Protein AF-A0A529ZE33-F1 (afdb_monomer_lite)

Sequence (119 aa):
KYARAYESAREIADQVIYVGEHAHRSKASQADRDSGRFIELRTPKEVSDHLRRTAAPGELILLKSSSSLHLERLALAWIRDVKCWIPACGKKEGCQTCGLFEVPFEEHREFVKK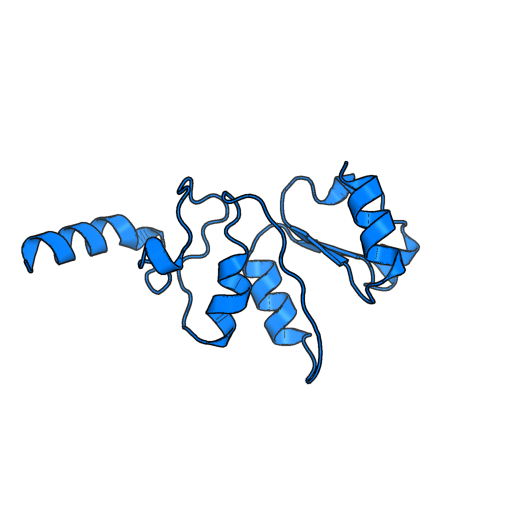RRNDR

Structure (mmCIF, N/CA/C/O backbone):
data_AF-A0A529ZE33-F1
#
_entry.id   AF-A0A529ZE33-F1
#
loop_
_atom_site.group_PDB
_atom_site.id
_atom_site.type_symbol
_atom_site.label_atom_id
_atom_site.label_alt_id
_atom_site.label_comp_id
_atom_site.label_asym_id
_atom_site.label_entity_id
_atom_site.label_seq_id
_atom_site.pdbx_PDB_ins_code
_atom_site.Cartn_x
_atom_site.Cartn_y
_atom_site.Cartn_z
_atom_site.occupancy
_atom_site.B_iso_or_equiv
_atom_site.auth_seq_id
_atom_site.auth_comp_id
_atom_site.auth_asym_id
_atom_site.auth_atom_id
_atom_site.pdbx_PDB_model_num
ATOM 1 N N . LYS A 1 1 ? -9.758 17.086 2.811 1.00 82.75 1 LYS A N 1
ATOM 2 C CA . LYS A 1 1 ? -9.746 15.888 1.932 1.00 82.75 1 LYS A CA 1
ATOM 3 C C . LYS A 1 1 ? -9.258 14.644 2.677 1.00 82.75 1 LYS A C 1
ATOM 5 O O . LYS A 1 1 ? -10.066 13.753 2.854 1.00 82.75 1 LYS A O 1
ATOM 10 N N . TYR A 1 2 ? -8.010 14.602 3.164 1.00 89.25 2 TYR A N 1
ATOM 11 C CA . TYR A 1 2 ? -7.449 13.417 3.844 1.00 89.25 2 TYR A CA 1
ATOM 12 C C . TYR A 1 2 ? -8.143 13.038 5.157 1.00 89.25 2 TYR A C 1
ATOM 14 O O . TYR A 1 2 ? -8.394 11.858 5.365 1.00 89.25 2 TYR A O 1
ATOM 22 N N . ALA A 1 3 ? -8.518 14.022 5.980 1.00 93.00 3 ALA A N 1
ATOM 23 C CA . ALA A 1 3 ? -9.282 13.763 7.202 1.00 93.00 3 ALA A CA 1
ATOM 24 C C . ALA A 1 3 ? -10.672 13.173 6.924 1.00 93.00 3 ALA A C 1
ATOM 26 O O . ALA A 1 3 ? -10.996 12.117 7.441 1.00 93.00 3 ALA A O 1
ATOM 27 N N . ARG A 1 4 ? -11.442 13.789 6.014 1.00 94.19 4 ARG A N 1
ATOM 28 C CA . ARG A 1 4 ? -12.750 13.255 5.589 1.00 94.19 4 ARG A CA 1
ATOM 29 C C . ARG A 1 4 ? -12.643 11.853 4.982 1.00 94.19 4 ARG A C 1
ATOM 31 O O . ARG A 1 4 ? -13.481 11.012 5.244 1.00 94.19 4 ARG A O 1
ATOM 38 N N . ALA A 1 5 ? -11.610 11.594 4.176 1.00 94.00 5 ALA A N 1
ATOM 39 C CA . ALA A 1 5 ? -11.396 10.261 3.615 1.00 94.00 5 ALA A CA 1
ATOM 40 C C . ALA A 1 5 ? -11.115 9.211 4.704 1.00 94.00 5 ALA A C 1
ATOM 42 O O . ALA A 1 5 ? -11.587 8.087 4.579 1.00 94.00 5 ALA A O 1
ATOM 43 N N . TYR A 1 6 ? -10.394 9.584 5.767 1.00 96.62 6 TYR A N 1
ATOM 44 C CA . TYR A 1 6 ? -10.162 8.700 6.905 1.00 96.62 6 TYR A CA 1
ATOM 45 C C . TYR A 1 6 ? -11.453 8.470 7.695 1.00 96.62 6 TYR A C 1
ATOM 47 O O . TYR A 1 6 ? -11.780 7.327 7.973 1.00 96.62 6 TYR A O 1
ATOM 55 N N . GLU A 1 7 ? -12.203 9.533 7.991 1.00 95.81 7 GLU A N 1
ATOM 56 C CA .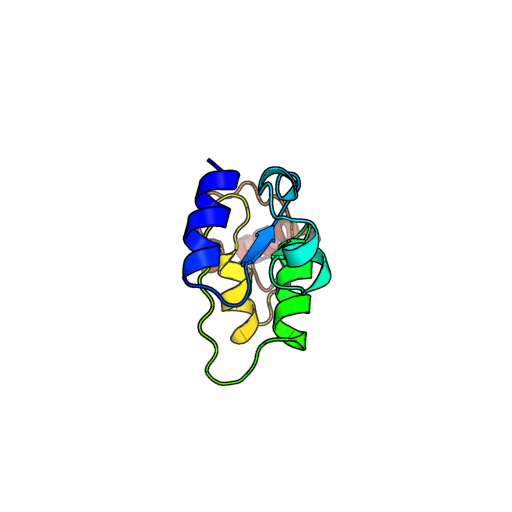 GLU A 1 7 ? -13.498 9.475 8.678 1.00 95.81 7 GLU A CA 1
ATOM 57 C C . GLU A 1 7 ? -14.464 8.512 7.975 1.00 95.81 7 GLU A C 1
ATOM 59 O O . GLU A 1 7 ? -14.907 7.546 8.586 1.00 95.81 7 GLU A O 1
ATOM 64 N N . SER A 1 8 ? -14.672 8.678 6.666 1.00 95.81 8 SER A N 1
ATOM 65 C CA . SER A 1 8 ? -15.551 7.790 5.896 1.00 95.81 8 SER A CA 1
ATOM 66 C C . SER A 1 8 ? -15.031 6.351 5.804 1.00 95.81 8 SER A C 1
ATOM 68 O O . SER A 1 8 ? -15.821 5.415 5.817 1.00 95.81 8 SER A O 1
ATOM 70 N N . ALA A 1 9 ? -13.715 6.138 5.691 1.00 96.75 9 ALA A N 1
ATOM 71 C CA . ALA A 1 9 ? -13.159 4.783 5.655 1.00 96.75 9 ALA A CA 1
ATOM 72 C C . ALA A 1 9 ? -13.277 4.084 7.018 1.00 96.75 9 ALA A C 1
ATOM 74 O O . ALA A 1 9 ? -13.604 2.903 7.080 1.00 96.75 9 ALA A O 1
ATOM 75 N N . ARG A 1 10 ? -13.049 4.820 8.110 1.00 95.56 10 ARG A N 1
ATOM 76 C CA . ARG A 1 10 ? -13.107 4.314 9.485 1.00 95.56 10 ARG A CA 1
ATOM 77 C C . ARG A 1 10 ? -14.489 3.772 9.854 1.00 95.56 10 ARG A C 1
ATOM 79 O O . ARG A 1 10 ? -14.564 2.841 10.649 1.00 95.56 10 ARG A O 1
ATOM 86 N N . GLU A 1 11 ? -15.558 4.344 9.304 1.00 96.38 11 GLU A N 1
ATOM 87 C CA . GLU A 1 11 ? -16.936 3.902 9.563 1.00 96.38 11 GLU A CA 1
ATOM 88 C C . GLU A 1 11 ? -17.205 2.464 9.103 1.00 96.38 11 GLU A C 1
ATOM 90 O O . GLU A 1 11 ? -18.036 1.785 9.699 1.00 96.38 11 GLU A O 1
ATOM 95 N N . ILE A 1 12 ? -16.501 1.997 8.068 1.00 96.12 12 ILE A N 1
ATOM 96 C CA . ILE A 1 12 ? -16.786 0.714 7.408 1.00 96.12 12 ILE A CA 1
ATOM 97 C C . ILE A 1 12 ? -15.618 -0.273 7.432 1.00 96.12 12 ILE A C 1
ATOM 99 O O . ILE A 1 12 ? -15.815 -1.439 7.107 1.00 96.12 12 ILE A O 1
ATOM 103 N N . ALA A 1 13 ? -14.409 0.184 7.764 1.00 97.12 13 ALA A N 1
ATOM 104 C CA . ALA A 1 13 ? -13.206 -0.636 7.753 1.00 97.12 13 ALA A CA 1
ATOM 105 C C . ALA A 1 13 ? -12.694 -0.922 9.171 1.00 97.12 13 ALA A C 1
ATOM 107 O O . ALA A 1 13 ? -12.660 -0.044 10.048 1.00 97.12 13 ALA A O 1
ATOM 108 N N . ASP A 1 14 ? -12.215 -2.149 9.362 1.00 96.38 14 ASP A N 1
ATOM 109 C CA . ASP A 1 14 ? -11.515 -2.570 10.577 1.00 96.38 14 ASP A CA 1
ATOM 110 C C . ASP A 1 14 ? -10.135 -1.913 10.685 1.00 96.38 14 ASP A C 1
ATOM 112 O O . ASP A 1 14 ? -9.704 -1.542 11.775 1.00 96.38 14 ASP A O 1
ATOM 116 N N . GLN A 1 15 ? -9.472 -1.690 9.545 1.00 97.38 15 GLN A N 1
ATOM 117 C CA . GLN A 1 15 ? -8.176 -1.027 9.461 1.00 97.38 15 GLN A CA 1
ATOM 118 C C . GLN A 1 15 ? -8.091 -0.096 8.246 1.00 97.38 15 GLN A C 1
ATOM 120 O O . GLN A 1 15 ? -8.556 -0.414 7.152 1.00 97.38 15 GLN A O 1
ATOM 125 N N . VAL A 1 16 ? -7.448 1.059 8.425 1.00 97.81 16 VAL A N 1
ATOM 126 C CA . VAL A 1 16 ? -7.150 2.021 7.359 1.00 97.81 16 VAL A CA 1
ATOM 127 C C . VAL A 1 16 ? -5.649 2.290 7.328 1.00 97.81 16 VAL A C 1
ATOM 129 O O . VAL A 1 16 ? -5.082 2.829 8.278 1.00 97.81 16 VAL A O 1
ATOM 132 N N . ILE A 1 17 ? -5.006 1.957 6.209 1.00 97.69 17 ILE A N 1
ATOM 133 C CA . ILE A 1 17 ? -3.576 2.202 5.992 1.00 97.69 17 ILE A CA 1
ATOM 134 C C . ILE A 1 17 ? -3.412 3.395 5.050 1.00 97.69 17 ILE A C 1
ATOM 136 O O . ILE A 1 17 ? -3.855 3.360 3.900 1.00 97.69 17 ILE A O 1
ATOM 140 N N . TYR A 1 18 ? -2.759 4.458 5.516 1.00 96.88 18 TYR A N 1
ATOM 141 C CA . TYR A 1 18 ? -2.335 5.565 4.658 1.00 96.88 18 TYR A CA 1
ATOM 142 C C . TYR A 1 18 ? -0.877 5.395 4.242 1.00 96.88 18 TYR A C 1
ATOM 144 O O . TYR A 1 18 ? -0.024 5.026 5.047 1.00 96.88 18 TYR A O 1
ATOM 152 N N 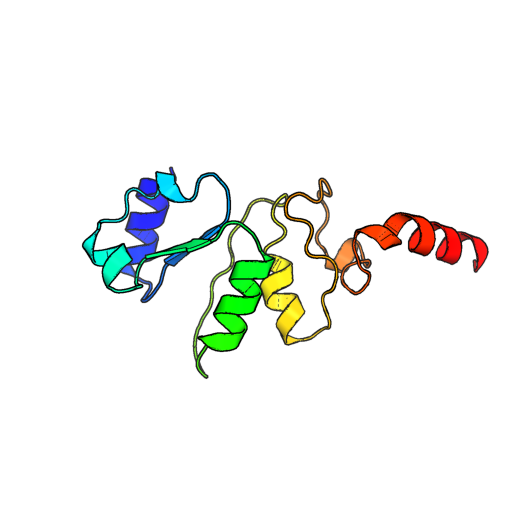. VAL A 1 19 ? -0.598 5.709 2.974 1.00 94.75 19 VAL A N 1
ATOM 153 C CA . VAL A 1 19 ? 0.714 5.502 2.351 1.00 94.75 19 VAL A CA 1
ATOM 154 C C . VAL A 1 19 ? 1.307 6.834 1.901 1.00 94.75 19 VAL A C 1
ATOM 156 O O . VAL A 1 19 ? 0.668 7.584 1.159 1.00 94.75 19 VAL A O 1
ATOM 159 N N . GLY A 1 20 ? 2.543 7.113 2.308 1.00 91.31 20 GLY A N 1
ATOM 160 C CA . GLY A 1 20 ? 3.343 8.235 1.820 1.00 91.31 20 GLY A CA 1
ATOM 161 C C . GLY A 1 20 ? 3.517 9.392 2.803 1.00 91.31 20 GLY A C 1
ATOM 162 O O . GLY A 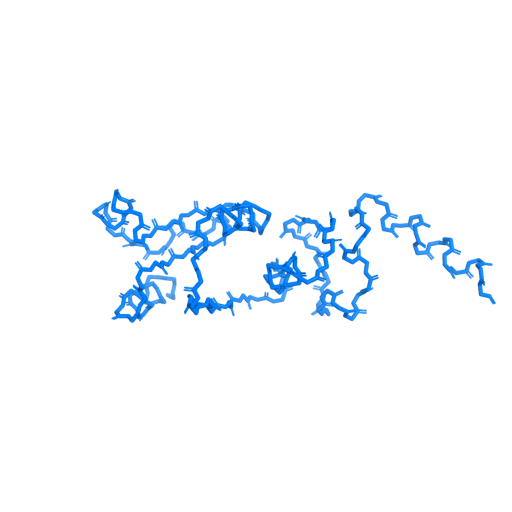1 20 ? 3.085 9.370 3.954 1.00 91.31 20 GLY A O 1
ATOM 163 N N . GLU A 1 21 ? 4.179 10.450 2.333 1.00 86.50 21 GLU A N 1
ATOM 164 C CA . GLU A 1 21 ? 4.594 11.602 3.146 1.00 86.50 21 GLU A CA 1
ATOM 165 C C . GLU A 1 21 ? 3.425 12.312 3.849 1.00 86.50 21 GLU A C 1
ATOM 167 O O . GLU A 1 21 ? 3.562 12.823 4.961 1.00 86.50 21 GLU A O 1
ATOM 172 N N . HIS A 1 22 ? 2.248 12.310 3.225 1.00 88.69 22 HIS A N 1
ATOM 173 C CA . HIS A 1 22 ? 1.059 13.008 3.710 1.00 88.69 22 HIS A CA 1
ATOM 174 C C . HIS A 1 22 ? 0.124 12.143 4.568 1.00 88.69 22 HIS A C 1
ATOM 176 O O . HIS A 1 22 ? -0.972 12.604 4.892 1.00 88.69 22 HIS A O 1
ATOM 182 N N . ALA A 1 23 ? 0.537 10.928 4.952 1.00 88.25 23 ALA A N 1
ATOM 183 C CA . ALA A 1 23 ? -0.273 10.015 5.764 1.00 88.25 23 ALA A CA 1
ATOM 184 C C . ALA A 1 23 ? -0.753 10.658 7.083 1.00 88.25 23 ALA A C 1
ATOM 186 O O . ALA A 1 23 ? -1.941 10.596 7.405 1.00 88.25 23 ALA A O 1
ATOM 187 N N . HIS A 1 24 ? 0.124 11.423 7.739 1.00 88.31 24 HIS A N 1
ATOM 188 C CA . HIS A 1 24 ? -0.155 12.177 8.968 1.00 88.31 24 HIS A CA 1
ATOM 189 C C . HIS A 1 24 ? -1.346 13.153 8.871 1.00 88.31 24 HIS A C 1
ATOM 191 O O . HIS A 1 24 ? -1.918 13.562 9.882 1.00 88.31 24 HIS A O 1
ATOM 197 N N . ARG A 1 25 ? -1.763 13.543 7.656 1.00 92.75 25 ARG A N 1
ATOM 198 C CA . ARG A 1 25 ? -2.894 14.464 7.428 1.00 92.75 25 ARG A CA 1
ATOM 199 C C . ARG A 1 25 ? -4.267 13.792 7.578 1.00 92.75 25 ARG A C 1
ATOM 201 O O . ARG A 1 25 ? -5.283 14.451 7.332 1.00 92.75 25 ARG A O 1
ATOM 208 N N . SER A 1 26 ? -4.316 12.513 7.958 1.00 92.88 26 SER A N 1
ATOM 209 C CA . SER A 1 26 ? -5.549 11.768 8.258 1.00 92.88 26 SER A CA 1
ATOM 210 C C . SER A 1 26 ? -6.326 12.338 9.444 1.00 92.88 26 SER 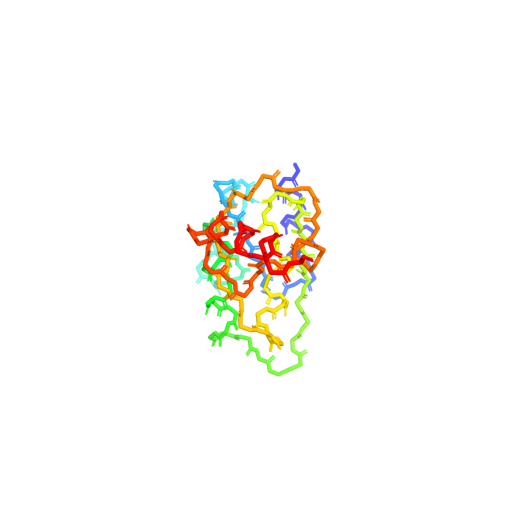A C 1
ATOM 212 O O . SER A 1 26 ? -7.536 12.163 9.508 1.00 92.88 26 SER A O 1
ATOM 214 N N . LYS A 1 27 ? -5.650 13.026 10.377 1.00 95.12 27 LYS A N 1
ATOM 215 C CA . LYS A 1 27 ? -6.228 13.422 11.673 1.00 95.12 27 LYS A CA 1
ATOM 216 C C . LYS A 1 27 ? -6.842 12.242 12.449 1.00 95.12 27 LYS A C 1
ATOM 218 O O . LYS A 1 27 ? -7.762 12.454 13.235 1.00 95.12 27 LYS A O 1
ATOM 223 N N . ALA A 1 28 ? -6.340 11.020 12.246 1.00 96.50 28 ALA A N 1
ATOM 224 C CA . ALA A 1 28 ? -6.726 9.881 13.074 1.00 96.50 28 ALA A CA 1
ATOM 225 C C . ALA A 1 28 ? -6.485 10.193 14.559 1.00 96.50 28 ALA A C 1
ATOM 227 O O . ALA A 1 28 ? -5.583 10.972 14.889 1.00 96.50 28 ALA A O 1
ATOM 228 N N . SER A 1 29 ? -7.295 9.628 15.455 1.00 96.38 29 SER A N 1
ATOM 229 C CA . SER A 1 29 ? -7.094 9.823 16.892 1.00 96.38 29 SER A CA 1
ATOM 230 C C . SER A 1 29 ? -5.870 9.036 17.367 1.00 96.38 29 SER A C 1
ATOM 232 O O . SER A 1 29 ? -5.413 8.112 16.692 1.00 96.38 29 SER A O 1
ATOM 234 N N . GLN A 1 30 ? -5.326 9.385 18.535 1.00 96.00 30 GLN A N 1
ATOM 235 C CA . GLN A 1 30 ? -4.247 8.589 19.123 1.00 96.00 30 GLN A CA 1
ATOM 236 C C . GLN A 1 30 ? -4.724 7.165 19.446 1.00 96.00 30 GLN A C 1
ATOM 238 O O . GLN A 1 30 ? -4.035 6.212 19.118 1.00 96.00 30 GLN A O 1
ATOM 243 N N . ALA A 1 31 ? -5.960 7.010 19.930 1.00 97.19 31 ALA A N 1
ATOM 244 C CA . ALA A 1 31 ? -6.561 5.700 20.181 1.00 97.19 31 ALA A CA 1
ATOM 245 C C . ALA A 1 31 ? -6.645 4.810 18.921 1.00 97.19 31 ALA A C 1
ATOM 247 O O . ALA A 1 31 ? -6.434 3.602 19.005 1.00 97.19 31 ALA A O 1
ATOM 248 N N . ASP A 1 32 ? -6.913 5.380 17.739 1.00 97.38 32 ASP A N 1
ATOM 249 C CA . ASP A 1 32 ? -6.921 4.602 16.489 1.00 97.38 32 ASP A CA 1
ATOM 250 C C . ASP A 1 32 ? -5.516 4.161 16.070 1.00 97.38 32 ASP A C 1
ATOM 252 O O . ASP A 1 32 ? -5.355 3.094 15.480 1.00 97.38 32 ASP A O 1
ATOM 256 N N . ARG A 1 33 ? -4.499 4.978 16.367 1.00 96.56 33 ARG A N 1
ATOM 257 C CA . ARG A 1 33 ? -3.097 4.617 16.134 1.00 96.56 33 ARG A CA 1
ATOM 258 C C . ARG A 1 33 ? -2.664 3.509 17.088 1.00 96.56 33 ARG A C 1
ATOM 260 O O . ARG A 1 33 ? -2.135 2.500 16.640 1.00 96.56 33 ARG A O 1
ATOM 267 N N . ASP A 1 34 ? -2.948 3.677 18.376 1.00 96.75 34 ASP A N 1
ATOM 268 C CA . ASP A 1 34 ? -2.536 2.746 19.430 1.00 96.75 34 ASP A CA 1
ATOM 269 C C . ASP A 1 34 ? -3.220 1.377 19.287 1.00 96.75 34 ASP A C 1
ATOM 271 O O . ASP A 1 34 ? -2.609 0.347 19.555 1.00 96.75 34 ASP A O 1
ATOM 275 N N . SER A 1 35 ? -4.471 1.350 18.813 1.00 96.69 35 SER A N 1
ATOM 276 C CA . SER A 1 35 ? -5.207 0.107 18.528 1.00 96.69 35 SER A CA 1
ATOM 277 C C . SER A 1 35 ? -4.819 -0.565 17.206 1.00 96.69 35 SER A C 1
ATOM 279 O O . SER A 1 35 ? -5.279 -1.670 16.931 1.00 96.69 35 SER A O 1
ATOM 281 N N . GLY A 1 36 ? -4.012 0.085 16.360 1.00 95.81 36 GLY A N 1
ATOM 282 C CA . GLY A 1 36 ? -3.665 -0.422 15.029 1.00 95.81 36 GLY A CA 1
ATOM 283 C C . GLY A 1 36 ? -4.789 -0.312 13.991 1.00 95.81 36 GLY A C 1
ATOM 284 O O . GLY A 1 36 ? -4.639 -0.810 12.873 1.00 95.81 36 GLY A O 1
ATOM 285 N N . ARG A 1 37 ? -5.896 0.367 14.321 1.00 96.81 37 ARG A N 1
ATOM 286 C CA . ARG A 1 37 ? -6.979 0.686 13.378 1.00 96.81 37 ARG A CA 1
ATOM 287 C C . ARG A 1 37 ? -6.520 1.646 12.288 1.00 96.81 37 ARG A C 1
ATOM 289 O O . ARG A 1 37 ? -6.994 1.577 11.156 1.00 96.81 37 ARG A O 1
ATOM 296 N N . PHE A 1 38 ? -5.599 2.544 12.613 1.00 98.06 38 PHE A N 1
ATOM 297 C CA . PHE A 1 38 ? -4.967 3.421 11.643 1.00 98.06 38 PHE A CA 1
ATOM 298 C C . PHE A 1 38 ? -3.459 3.209 11.618 1.00 98.06 38 PHE A C 1
ATOM 300 O O . PHE A 1 38 ? -2.792 3.320 12.646 1.00 98.06 38 PHE A O 1
ATOM 307 N N . ILE A 1 39 ? -2.923 2.955 10.425 1.00 97.62 39 ILE A N 1
ATOM 308 C CA . ILE A 1 39 ? -1.492 2.738 10.208 1.00 97.62 39 ILE A CA 1
ATOM 309 C C . ILE A 1 39 ? -0.980 3.732 9.166 1.00 97.62 39 ILE A C 1
ATOM 311 O O . ILE A 1 39 ? -1.577 3.922 8.105 1.00 97.62 39 ILE A O 1
ATOM 315 N N . GLU A 1 40 ? 0.162 4.349 9.459 1.00 96.69 40 GLU A N 1
ATOM 316 C CA . GLU A 1 40 ? 0.898 5.194 8.521 1.00 96.69 40 GLU A CA 1
ATOM 317 C C . GLU A 1 40 ? 2.151 4.454 8.049 1.00 96.69 40 GLU A C 1
ATOM 319 O O . GLU A 1 40 ? 3.025 4.136 8.852 1.00 96.69 40 GLU A O 1
ATOM 324 N N . LEU A 1 41 ? 2.256 4.205 6.743 1.00 96.69 41 LEU A N 1
ATOM 325 C CA . LEU A 1 41 ? 3.449 3.630 6.114 1.00 96.69 41 LEU A CA 1
ATOM 326 C C . LEU A 1 41 ? 3.972 4.582 5.038 1.00 96.69 41 LEU A C 1
ATOM 328 O O . LEU A 1 41 ? 3.222 5.358 4.445 1.00 96.69 41 LEU A O 1
ATOM 332 N N . ARG A 1 42 ? 5.279 4.576 4.784 1.00 93.88 42 ARG A N 1
ATOM 333 C CA . ARG A 1 42 ? 5.921 5.553 3.895 1.00 93.88 42 ARG A CA 1
ATOM 334 C C . ARG A 1 42 ? 5.940 5.101 2.447 1.00 93.88 42 ARG A C 1
ATOM 336 O O . ARG A 1 42 ? 5.815 5.945 1.561 1.00 93.88 42 ARG A O 1
ATOM 343 N N . THR A 1 43 ? 6.066 3.803 2.193 1.00 95.12 43 THR A N 1
ATOM 344 C CA . THR A 1 43 ? 6.260 3.280 0.835 1.00 95.12 43 THR A CA 1
ATOM 345 C C . THR A 1 43 ? 5.276 2.162 0.487 1.00 95.12 43 THR A C 1
ATOM 347 O O . THR A 1 43 ? 4.827 1.435 1.373 1.00 95.12 43 THR A O 1
ATOM 350 N N . PRO A 1 44 ? 4.958 1.954 -0.809 1.00 95.50 44 PRO A N 1
ATOM 351 C CA . PRO A 1 44 ? 4.179 0.791 -1.232 1.00 95.50 44 PRO A CA 1
ATOM 352 C C . PRO A 1 44 ? 4.818 -0.537 -0.801 1.00 95.50 44 PRO A C 1
ATOM 354 O O . PRO A 1 44 ? 4.104 -1.477 -0.471 1.00 95.50 44 PRO A O 1
ATOM 357 N N . LYS A 1 45 ? 6.155 -0.616 -0.746 1.00 97.12 45 LYS A N 1
ATOM 358 C CA . LYS A 1 45 ? 6.840 -1.831 -0.294 1.00 97.12 45 LYS A CA 1
ATOM 359 C C . LYS A 1 45 ? 6.540 -2.144 1.169 1.00 97.12 45 LYS A C 1
ATOM 361 O O . LYS A 1 45 ? 6.191 -3.275 1.476 1.00 97.12 45 LYS A O 1
ATOM 366 N N . GLU A 1 46 ? 6.621 -1.150 2.052 1.00 97.81 46 GLU A N 1
ATOM 367 C CA . GLU A 1 46 ? 6.286 -1.334 3.470 1.00 97.81 46 GLU A CA 1
ATOM 368 C C . GLU A 1 46 ? 4.855 -1.843 3.653 1.00 97.81 46 GLU A C 1
ATOM 370 O O . GLU A 1 46 ? 4.617 -2.714 4.485 1.00 97.81 46 GLU A O 1
ATOM 375 N N . VAL A 1 47 ? 3.912 -1.339 2.850 1.00 97.44 47 VAL A N 1
ATOM 376 C CA . VAL A 1 47 ? 2.515 -1.796 2.869 1.00 97.44 47 VAL A CA 1
ATOM 377 C C . VAL A 1 47 ? 2.413 -3.235 2.382 1.00 97.44 47 VAL A C 1
ATOM 379 O O . VAL A 1 47 ? 1.748 -4.041 3.022 1.00 97.44 47 VAL A O 1
ATOM 382 N N . SER A 1 48 ? 3.097 -3.586 1.290 1.00 97.88 48 SER A N 1
ATOM 383 C CA . SER A 1 48 ? 3.143 -4.966 0.796 1.00 97.88 48 SER A CA 1
ATOM 384 C C . SER A 1 48 ? 3.692 -5.910 1.863 1.00 97.88 48 SER A C 1
ATOM 386 O O .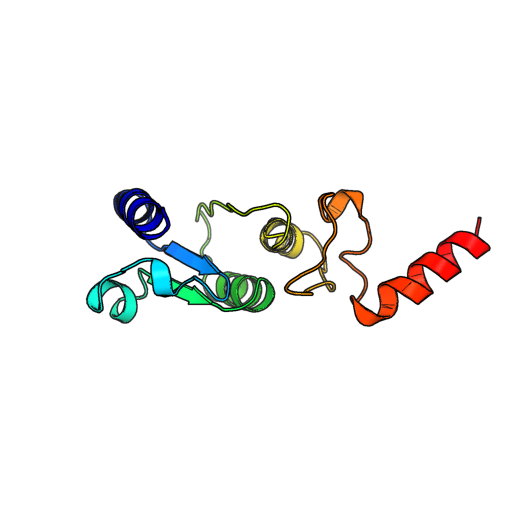 SER A 1 48 ? 3.082 -6.934 2.156 1.00 97.88 48 SER A O 1
ATOM 388 N N . ASP A 1 49 ? 4.817 -5.551 2.478 1.00 98.12 49 ASP A N 1
ATOM 389 C CA . ASP A 1 49 ? 5.450 -6.346 3.527 1.00 98.12 49 ASP A CA 1
ATOM 390 C C . ASP A 1 49 ? 4.540 -6.462 4.763 1.00 98.12 49 ASP A C 1
ATOM 392 O O . ASP A 1 49 ? 4.486 -7.520 5.388 1.00 98.12 49 ASP A O 1
ATOM 396 N N . HIS A 1 50 ? 3.817 -5.393 5.119 1.00 97.69 50 HIS A N 1
ATOM 397 C CA . HIS A 1 50 ? 2.825 -5.406 6.193 1.00 97.69 50 HIS A CA 1
ATOM 398 C C . HIS A 1 50 ? 1.688 -6.384 5.880 1.00 97.69 50 HIS A C 1
ATOM 400 O O . HIS A 1 50 ? 1.485 -7.322 6.643 1.00 97.69 50 HIS A O 1
ATOM 406 N N . LEU A 1 51 ? 1.030 -6.238 4.726 1.00 97.00 51 LEU A N 1
ATOM 407 C CA . LEU A 1 51 ? -0.078 -7.101 4.309 1.00 97.00 51 LEU A CA 1
ATOM 408 C C . LEU A 1 51 ? 0.340 -8.569 4.183 1.00 97.00 51 LEU A C 1
ATOM 410 O O . LEU A 1 51 ? -0.423 -9.455 4.544 1.00 97.00 51 LEU A O 1
ATOM 414 N N . ARG A 1 52 ? 1.568 -8.858 3.734 1.00 96.31 52 ARG A N 1
ATOM 415 C CA . ARG A 1 52 ? 2.090 -10.235 3.705 1.00 96.31 52 ARG A CA 1
ATOM 416 C C . ARG A 1 52 ? 2.183 -10.873 5.091 1.00 96.31 52 ARG A C 1
ATOM 418 O O . ARG A 1 52 ? 2.109 -12.094 5.181 1.00 96.31 52 ARG A O 1
ATOM 425 N N . ARG A 1 53 ? 2.378 -10.075 6.144 1.00 96.81 53 ARG A N 1
ATOM 426 C CA . ARG A 1 53 ? 2.446 -10.559 7.530 1.00 96.81 53 ARG A CA 1
ATOM 427 C C . ARG A 1 53 ? 1.087 -10.605 8.215 1.00 96.81 53 ARG A C 1
ATOM 429 O O . ARG A 1 53 ? 0.914 -11.434 9.099 1.00 96.81 53 ARG A O 1
ATOM 436 N N . THR A 1 54 ? 0.184 -9.688 7.877 1.00 95.88 54 THR A N 1
ATOM 437 C CA . THR A 1 54 ? -1.039 -9.460 8.658 1.00 95.88 54 THR A CA 1
ATOM 438 C C . THR A 1 54 ? -2.310 -9.936 7.983 1.00 95.88 54 THR A C 1
ATOM 440 O O . THR A 1 54 ? -3.271 -10.191 8.699 1.00 95.88 54 THR A O 1
ATOM 443 N N . ALA A 1 55 ? -2.328 -10.077 6.655 1.00 95.12 55 ALA A N 1
ATOM 444 C CA . ALA A 1 55 ? -3.564 -10.394 5.960 1.00 95.12 55 ALA A CA 1
ATOM 445 C C . ALA A 1 55 ? -4.073 -11.796 6.316 1.00 95.12 55 ALA A C 1
ATOM 447 O O . ALA A 1 55 ? -3.329 -12.781 6.254 1.00 95.12 55 ALA A O 1
ATOM 448 N N . ALA A 1 56 ? -5.356 -11.878 6.649 1.00 94.06 56 ALA A N 1
ATOM 449 C CA . ALA A 1 56 ? -6.043 -13.113 6.992 1.00 94.06 56 ALA A CA 1
ATOM 450 C C . ALA A 1 56 ? -6.904 -13.647 5.826 1.00 94.06 56 ALA A C 1
ATOM 452 O O . ALA A 1 56 ? -7.370 -12.885 4.972 1.00 94.06 56 ALA A O 1
ATOM 453 N N . PRO A 1 57 ? -7.156 -14.970 5.764 1.00 94.31 57 PRO A N 1
ATOM 454 C CA . PRO A 1 57 ? -8.089 -15.536 4.795 1.00 94.31 57 PRO A CA 1
ATOM 455 C C . PRO A 1 57 ? -9.481 -14.896 4.892 1.00 94.31 57 PRO A C 1
ATOM 457 O O . PRO A 1 57 ? -10.049 -14.795 5.976 1.00 94.31 57 PRO A O 1
ATOM 460 N N . GLY A 1 58 ? -10.044 -14.509 3.746 1.00 94.19 58 GLY A N 1
ATOM 461 C CA . GLY A 1 58 ? -11.373 -13.891 3.667 1.00 94.19 58 GLY A CA 1
ATOM 462 C C . GLY A 1 58 ? -11.392 -12.371 3.850 1.00 94.19 58 GLY A C 1
ATOM 463 O O . GLY A 1 58 ? -12.454 -11.772 3.698 1.00 94.19 58 GLY A O 1
ATOM 464 N N . GLU A 1 59 ? -10.250 -11.733 4.117 1.00 95.00 59 GLU A N 1
ATOM 465 C CA . GLU A 1 59 ? -10.172 -10.273 4.165 1.00 95.00 59 GLU A CA 1
ATOM 466 C C . GLU A 1 59 ? -10.426 -9.625 2.800 1.00 95.00 59 GLU A C 1
ATOM 468 O O . GLU A 1 59 ? -9.955 -10.084 1.754 1.00 95.00 59 GLU A O 1
ATOM 473 N N . LEU A 1 60 ? -11.135 -8.496 2.827 1.00 96.00 60 LEU A N 1
ATOM 474 C CA . LEU A 1 60 ? -11.353 -7.642 1.668 1.00 96.00 60 LEU A CA 1
ATOM 475 C C . LEU A 1 60 ? -10.497 -6.380 1.790 1.00 96.00 60 LEU A C 1
ATOM 477 O O . LEU A 1 60 ? -10.734 -5.537 2.652 1.00 96.00 60 LEU A O 1
ATOM 481 N N . ILE A 1 61 ? -9.535 -6.218 0.881 1.00 96.00 61 ILE A N 1
ATOM 482 C CA . ILE A 1 61 ? -8.629 -5.064 0.863 1.00 96.00 61 ILE A CA 1
ATOM 483 C C . ILE A 1 61 ? -8.966 -4.163 -0.327 1.00 96.00 61 ILE A C 1
ATOM 485 O O . ILE A 1 61 ? -8.827 -4.557 -1.486 1.00 96.00 61 ILE A O 1
ATOM 489 N N . LEU A 1 62 ? -9.361 -2.919 -0.047 1.00 96.38 62 LEU A N 1
ATOM 490 C CA . LEU A 1 62 ? -9.575 -1.893 -1.067 1.00 96.38 62 LEU A CA 1
ATOM 491 C C . LEU A 1 62 ? -8.300 -1.073 -1.293 1.00 96.38 62 LEU A C 1
ATOM 493 O O . LEU A 1 62 ? -7.806 -0.398 -0.392 1.00 96.38 62 LEU A O 1
ATOM 497 N N . LEU A 1 63 ? -7.819 -1.049 -2.536 1.00 95.00 63 LEU A N 1
ATOM 498 C CA . LEU A 1 63 ? -6.690 -0.216 -2.947 1.00 95.00 63 LEU A CA 1
ATOM 499 C C . LEU A 1 63 ? -7.179 1.067 -3.625 1.00 95.00 63 LEU A C 1
ATOM 501 O O . LEU A 1 63 ? -7.961 1.026 -4.574 1.00 95.00 63 LEU A O 1
ATOM 505 N N . LYS A 1 64 ? -6.687 2.222 -3.164 1.00 92.25 64 LYS A N 1
ATOM 506 C CA . LYS A 1 64 ? -7.012 3.530 -3.748 1.00 92.25 64 LYS A CA 1
ATOM 507 C C . LYS A 1 64 ? -5.791 4.445 -3.754 1.00 92.25 64 LYS A C 1
ATOM 509 O O . LYS A 1 64 ? -5.299 4.835 -2.701 1.00 92.25 64 LYS A O 1
ATOM 514 N N . SER A 1 65 ? -5.355 4.871 -4.936 1.00 88.38 65 SER A N 1
ATOM 515 C CA . SER A 1 65 ? -4.307 5.886 -5.087 1.00 88.38 65 SER A CA 1
ATOM 516 C C . SER A 1 65 ? -4.496 6.724 -6.347 1.00 88.38 65 SER A C 1
ATOM 518 O O . SER A 1 65 ? -5.299 6.400 -7.219 1.00 88.38 65 SER A O 1
ATOM 520 N N . SER A 1 66 ? -3.728 7.808 -6.457 1.00 85.81 66 SER A N 1
ATOM 521 C CA . SER A 1 66 ? -3.381 8.368 -7.765 1.00 85.81 66 SER A CA 1
ATOM 522 C C . SER A 1 66 ? -2.488 7.389 -8.539 1.00 85.81 66 SER A C 1
ATOM 524 O O . SER A 1 66 ? -1.923 6.454 -7.964 1.00 85.81 66 SER A O 1
ATOM 526 N N . SER A 1 67 ? -2.292 7.646 -9.832 1.00 84.25 67 SER A N 1
ATOM 527 C CA . SER A 1 67 ? -1.399 6.850 -10.685 1.00 84.25 67 SER A CA 1
ATOM 528 C C . SER A 1 67 ? 0.079 6.921 -10.280 1.00 84.25 67 SER A C 1
ATOM 530 O O . SER A 1 67 ? 0.867 6.128 -10.759 1.00 84.25 67 SER A O 1
ATOM 532 N N . SER A 1 68 ? 0.479 7.848 -9.405 1.00 85.44 68 SER A N 1
ATOM 533 C CA . SER A 1 68 ? 1.889 8.086 -9.063 1.00 85.44 68 SER A CA 1
ATOM 534 C C . SER A 1 68 ? 2.489 7.084 -8.069 1.00 85.44 68 SER A C 1
ATOM 536 O O . SER A 1 68 ? 3.688 6.817 -8.124 1.00 85.44 68 SER A O 1
ATOM 538 N N . LEU A 1 69 ? 1.673 6.558 -7.147 1.00 89.25 69 LEU A N 1
ATOM 539 C CA . LEU A 1 69 ? 2.104 5.630 -6.086 1.00 89.25 69 LEU A CA 1
ATOM 540 C C . LEU A 1 69 ? 2.104 4.169 -6.538 1.00 89.25 69 LEU A C 1
ATOM 542 O O . LEU A 1 69 ? 2.757 3.335 -5.916 1.00 89.25 69 LEU A O 1
ATOM 546 N N . HIS A 1 70 ? 1.364 3.870 -7.605 1.00 94.12 70 HIS A N 1
ATOM 547 C CA . HIS A 1 70 ? 1.195 2.529 -8.146 1.00 94.12 70 HIS A CA 1
ATOM 548 C C . HIS A 1 70 ? 0.816 1.467 -7.097 1.00 94.12 70 HIS A C 1
ATOM 550 O O . HIS A 1 70 ? 1.465 0.420 -6.993 1.00 94.12 70 HIS A O 1
ATOM 556 N N . LEU A 1 71 ? -0.222 1.727 -6.289 1.00 95.50 71 LEU A N 1
ATOM 557 C CA . LEU A 1 71 ? -0.664 0.758 -5.279 1.00 95.50 71 LEU A CA 1
ATOM 558 C C . LEU A 1 71 ? -1.179 -0.552 -5.893 1.00 95.50 71 LEU A C 1
ATOM 560 O O . LEU A 1 71 ? -1.245 -1.546 -5.179 1.00 95.50 71 LEU A O 1
ATOM 564 N N . GLU A 1 72 ? -1.447 -0.622 -7.203 1.00 95.19 72 GLU A N 1
ATOM 565 C CA . GLU A 1 72 ? -1.743 -1.890 -7.883 1.00 95.19 72 GLU A CA 1
ATOM 566 C C . GLU A 1 72 ? -0.630 -2.937 -7.709 1.00 95.19 72 GLU A C 1
ATOM 568 O O . GLU A 1 72 ? -0.903 -4.135 -7.764 1.00 95.19 72 GLU A O 1
ATOM 573 N N . ARG A 1 73 ? 0.613 -2.509 -7.430 1.00 96.88 73 ARG A N 1
ATOM 574 C CA . ARG A 1 73 ? 1.728 -3.411 -7.098 1.00 96.88 73 ARG A CA 1
ATOM 575 C C . ARG A 1 73 ? 1.443 -4.279 -5.881 1.00 96.88 73 ARG A C 1
ATOM 577 O O . ARG A 1 73 ? 1.925 -5.404 -5.842 1.00 96.88 73 ARG A O 1
ATOM 584 N N . LEU A 1 74 ? 0.651 -3.787 -4.927 1.00 97.00 74 LEU A N 1
ATOM 585 C CA . LEU A 1 74 ? 0.253 -4.555 -3.749 1.00 97.00 74 LEU A CA 1
ATOM 586 C C . LEU A 1 74 ? -0.538 -5.791 -4.165 1.00 97.00 74 LEU A C 1
ATOM 588 O O . LEU A 1 74 ? -0.185 -6.890 -3.762 1.00 97.00 74 LEU A O 1
ATOM 592 N N . ALA A 1 75 ? -1.546 -5.623 -5.027 1.00 95.62 75 ALA A N 1
ATOM 593 C CA . ALA A 1 75 ? -2.325 -6.732 -5.571 1.00 95.62 75 ALA A CA 1
ATOM 594 C C . ALA A 1 75 ? -1.474 -7.638 -6.475 1.00 95.62 75 ALA A C 1
ATOM 596 O O . ALA A 1 75 ? -1.521 -8.859 -6.346 1.00 95.62 75 ALA A O 1
ATOM 597 N N . LEU A 1 76 ? -0.648 -7.055 -7.354 1.00 96.44 76 LEU A N 1
ATOM 598 C CA . LEU A 1 76 ? 0.237 -7.822 -8.238 1.00 96.44 76 LEU A CA 1
ATOM 599 C C . LEU A 1 76 ? 1.212 -8.709 -7.463 1.00 96.44 76 LEU A C 1
ATOM 601 O O . LEU A 1 76 ? 1.460 -9.835 -7.884 1.00 96.44 76 LEU A O 1
ATOM 605 N N . ALA A 1 77 ? 1.726 -8.236 -6.327 1.00 97.38 77 ALA A N 1
ATOM 606 C CA . ALA A 1 77 ? 2.678 -8.982 -5.517 1.00 97.38 77 ALA A CA 1
ATOM 607 C C . ALA A 1 77 ? 2.103 -10.285 -4.954 1.00 97.38 77 ALA A C 1
ATOM 609 O O . ALA A 1 77 ? 2.884 -11.164 -4.611 1.00 97.38 77 ALA A O 1
ATOM 610 N N . TRP A 1 78 ? 0.774 -10.445 -4.873 1.00 95.06 78 TRP A N 1
ATOM 611 C CA . TRP A 1 78 ? 0.139 -11.702 -4.452 1.00 95.06 78 TRP A CA 1
ATOM 612 C C . TRP A 1 78 ? 0.212 -12.799 -5.510 1.00 95.06 78 TRP A C 1
ATOM 614 O O . TRP A 1 78 ? 0.234 -13.973 -5.154 1.00 95.06 78 TRP A O 1
ATOM 624 N N . ILE A 1 79 ? 0.268 -12.421 -6.788 1.00 95.94 79 ILE A N 1
ATOM 625 C CA . ILE A 1 79 ? 0.214 -13.349 -7.925 1.00 95.94 79 ILE A CA 1
ATOM 626 C C . ILE A 1 79 ? 1.522 -13.415 -8.718 1.00 95.94 79 ILE A C 1
ATOM 628 O O . ILE A 1 79 ? 1.685 -14.309 -9.545 1.00 95.94 79 ILE A O 1
ATOM 632 N N . ARG A 1 80 ? 2.438 -12.463 -8.515 1.00 97.44 80 ARG A N 1
ATOM 633 C CA . ARG A 1 80 ? 3.693 -12.317 -9.261 1.00 97.44 80 ARG A CA 1
ATOM 634 C C . ARG A 1 80 ? 4.817 -11.806 -8.367 1.00 97.44 80 ARG A C 1
ATOM 636 O O . ARG A 1 80 ? 4.569 -11.156 -7.355 1.00 97.44 80 ARG A O 1
ATOM 643 N N . ASP A 1 81 ? 6.053 -12.046 -8.789 1.00 96.75 81 ASP A N 1
ATOM 644 C CA . ASP A 1 81 ? 7.253 -11.572 -8.096 1.00 96.75 81 ASP A CA 1
ATOM 645 C C . ASP A 1 81 ? 7.556 -10.112 -8.466 1.00 96.75 81 ASP A C 1
ATOM 647 O O . ASP A 1 81 ? 8.320 -9.812 -9.386 1.00 96.75 81 ASP A O 1
ATOM 651 N N . VAL A 1 82 ? 6.889 -9.175 -7.788 1.00 98.19 82 VAL A N 1
ATOM 652 C CA . VAL A 1 82 ? 7.130 -7.741 -7.981 1.00 98.19 82 VAL A CA 1
ATOM 653 C C . VAL A 1 82 ? 8.480 -7.361 -7.364 1.00 98.19 82 VAL A C 1
ATOM 655 O O . VAL A 1 82 ? 8.680 -7.477 -6.156 1.00 98.19 82 VAL A O 1
ATOM 658 N N . LYS A 1 83 ? 9.380 -6.818 -8.188 1.00 98.12 83 LYS A N 1
ATOM 659 C CA . LYS A 1 83 ? 10.707 -6.303 -7.800 1.00 98.12 83 LYS A CA 1
ATOM 660 C C . LYS A 1 83 ? 10.818 -4.785 -7.914 1.00 98.12 83 LYS A C 1
ATOM 662 O O . LYS A 1 83 ? 11.622 -4.169 -7.220 1.00 98.12 83 LYS A O 1
ATOM 667 N N . CYS A 1 84 ? 10.001 -4.158 -8.761 1.00 97.56 84 CYS A N 1
ATOM 668 C CA . CYS A 1 84 ? 9.962 -2.704 -8.878 1.00 97.56 84 CYS A CA 1
ATOM 669 C C . CYS A 1 84 ? 9.131 -2.092 -7.743 1.00 97.56 84 CYS A C 1
ATOM 671 O O . CYS A 1 84 ? 7.901 -2.065 -7.805 1.00 97.56 84 CYS A O 1
ATOM 673 N N . TRP A 1 85 ? 9.813 -1.544 -6.739 1.00 96.69 85 TRP A N 1
ATOM 674 C CA . TRP A 1 85 ? 9.195 -0.932 -5.558 1.00 96.69 85 TRP A CA 1
ATOM 675 C C . TRP A 1 85 ? 9.485 0.563 -5.406 1.00 96.69 85 TRP A C 1
ATOM 677 O O . TRP A 1 85 ? 9.330 1.120 -4.319 1.00 96.69 85 TRP A O 1
ATOM 687 N N . ILE A 1 86 ? 9.877 1.232 -6.495 1.00 95.12 86 ILE A N 1
ATOM 688 C CA . ILE A 1 86 ? 10.186 2.663 -6.467 1.00 95.12 86 ILE A CA 1
ATOM 689 C C . ILE A 1 86 ? 8.979 3.472 -5.934 1.00 95.12 86 ILE A C 1
ATOM 691 O O . ILE A 1 86 ? 7.875 3.346 -6.488 1.00 95.12 86 ILE A O 1
ATOM 695 N N . PRO A 1 87 ? 9.147 4.309 -4.886 1.00 91.44 87 PRO A N 1
ATOM 696 C CA . PRO A 1 87 ? 8.035 5.050 -4.282 1.00 91.44 87 PRO A CA 1
ATOM 697 C C . PRO A 1 87 ? 7.387 6.085 -5.211 1.00 91.44 87 PRO A C 1
ATOM 699 O O . PRO A 1 87 ? 6.193 6.350 -5.100 1.00 91.44 87 PRO A O 1
ATOM 702 N N . ALA A 1 88 ? 8.165 6.653 -6.138 1.00 89.25 88 ALA A N 1
ATOM 703 C CA . ALA A 1 88 ? 7.713 7.633 -7.122 1.00 89.25 88 ALA A CA 1
ATOM 704 C C . ALA A 1 88 ? 8.221 7.242 -8.519 1.00 89.25 88 ALA A C 1
ATOM 706 O O . ALA A 1 88 ? 9.352 7.534 -8.889 1.00 89.25 88 ALA A O 1
ATOM 707 N N . CYS A 1 89 ? 7.384 6.546 -9.293 1.00 91.19 89 CYS A N 1
ATOM 708 C CA . CYS A 1 89 ? 7.780 5.991 -10.594 1.00 91.19 89 CYS A CA 1
ATOM 709 C C . CYS A 1 89 ? 7.738 7.018 -11.739 1.00 91.19 89 CYS A C 1
ATOM 711 O O . CYS A 1 89 ? 8.467 6.887 -12.718 1.00 91.19 89 CYS A O 1
ATOM 713 N N . GLY A 1 90 ? 6.857 8.018 -11.646 1.00 89.81 90 GLY A N 1
ATOM 714 C CA . GLY A 1 90 ? 6.665 9.048 -12.676 1.00 89.81 90 GLY A CA 1
ATOM 715 C C . GLY A 1 90 ? 5.886 8.593 -13.921 1.00 89.81 90 GLY A C 1
ATOM 716 O O . GLY A 1 90 ? 5.436 9.437 -14.695 1.00 89.81 90 GLY A O 1
ATOM 717 N N . LYS A 1 91 ? 5.673 7.284 -14.104 1.00 91.19 91 LYS A N 1
ATOM 718 C CA . LYS A 1 91 ? 4.826 6.723 -15.165 1.00 91.19 91 LYS A CA 1
ATOM 719 C C . LYS A 1 91 ? 3.345 6.973 -14.883 1.00 91.19 91 LYS A C 1
ATOM 721 O O . LYS A 1 91 ? 2.916 7.019 -13.734 1.00 91.19 91 LYS A O 1
ATOM 726 N N . LYS A 1 92 ? 2.561 7.175 -15.945 1.00 91.25 92 LYS A N 1
ATOM 727 C CA . LYS A 1 92 ? 1.104 7.387 -15.837 1.00 91.25 92 LYS A CA 1
ATOM 728 C C . LYS A 1 92 ? 0.334 6.096 -16.086 1.00 91.25 92 LYS A C 1
ATOM 730 O O . LYS A 1 92 ? -0.769 5.937 -15.572 1.00 91.25 92 LYS A O 1
ATOM 735 N N . GLU A 1 93 ? 0.911 5.201 -16.880 1.00 93.69 93 GLU A N 1
ATOM 736 C CA . GLU A 1 93 ? 0.391 3.873 -17.155 1.00 93.69 93 GLU A CA 1
ATOM 737 C C . GLU A 1 93 ? 0.533 2.941 -15.943 1.00 93.69 93 GLU A C 1
ATOM 739 O O . GLU A 1 93 ? 1.469 3.065 -15.154 1.00 93.69 93 GLU A O 1
ATOM 744 N N . GLY A 1 94 ? -0.383 1.980 -15.806 1.00 93.62 94 GLY A N 1
ATOM 745 C CA . GLY A 1 94 ? -0.315 0.980 -14.742 1.00 93.62 94 GLY A CA 1
ATOM 746 C C . GLY A 1 94 ? 0.884 0.040 -14.893 1.00 93.62 94 GLY A C 1
ATOM 747 O O . GLY A 1 94 ? 1.412 -0.169 -15.990 1.00 93.62 94 GLY A O 1
ATOM 748 N N . CYS A 1 95 ? 1.298 -0.585 -13.789 1.00 95.75 95 CYS A N 1
ATOM 749 C CA . CYS A 1 95 ? 2.479 -1.455 -13.774 1.00 95.75 95 CYS A CA 1
ATOM 750 C C . CYS A 1 95 ? 2.396 -2.643 -14.744 1.00 95.75 95 CYS A C 1
ATOM 752 O O . CYS A 1 95 ? 3.415 -3.013 -15.327 1.00 95.75 95 CYS A O 1
ATOM 754 N N . GLN A 1 96 ? 1.202 -3.203 -14.967 1.00 94.75 96 GLN A N 1
ATOM 755 C CA . GLN A 1 96 ? 1.004 -4.268 -15.957 1.00 94.75 96 GLN A CA 1
ATOM 756 C C . GLN A 1 96 ? 1.282 -3.783 -17.384 1.00 94.75 96 GLN A C 1
ATOM 758 O O . GLN A 1 96 ? 1.989 -4.460 -18.123 1.00 94.75 96 GLN A O 1
ATOM 763 N N . THR A 1 97 ? 0.795 -2.592 -17.750 1.00 95.56 97 THR A N 1
ATOM 764 C CA . THR A 1 97 ? 1.058 -1.968 -19.057 1.00 95.56 97 THR A CA 1
ATOM 765 C C . THR A 1 97 ? 2.535 -1.618 -19.226 1.00 95.56 97 THR A C 1
ATOM 767 O O . THR A 1 97 ? 3.099 -1.832 -20.293 1.00 95.56 97 THR A O 1
ATOM 770 N N . CYS A 1 98 ? 3.179 -1.113 -18.168 1.00 95.12 98 CYS A N 1
ATOM 771 C CA . CYS A 1 98 ? 4.618 -0.844 -18.158 1.00 95.12 98 CYS A CA 1
ATOM 772 C C . CYS A 1 98 ? 5.442 -2.126 -18.390 1.00 95.12 98 CYS A C 1
ATOM 774 O O . CYS A 1 98 ? 6.437 -2.106 -19.112 1.00 95.12 98 CYS A O 1
ATOM 776 N N . GLY A 1 99 ? 5.034 -3.249 -17.791 1.00 95.69 99 GLY A N 1
ATOM 777 C CA . GLY A 1 99 ? 5.630 -4.566 -18.039 1.00 95.69 99 GLY A CA 1
ATOM 778 C C . GLY A 1 99 ? 7.036 -4.770 -17.460 1.00 95.69 99 GLY A C 1
ATOM 779 O O . GLY A 1 99 ? 7.722 -5.707 -17.866 1.00 95.69 99 GLY A O 1
ATOM 780 N N . LEU A 1 100 ? 7.476 -3.902 -16.540 1.00 96.75 100 LEU A N 1
ATOM 781 C CA . LEU A 1 100 ? 8.794 -3.954 -15.883 1.00 96.75 100 LEU A CA 1
ATOM 782 C C . LEU A 1 100 ? 8.713 -4.274 -14.380 1.00 96.75 100 LEU A C 1
ATOM 784 O O . LEU A 1 100 ? 9.700 -4.149 -13.663 1.00 96.75 100 LEU A O 1
ATOM 788 N N . PHE A 1 101 ? 7.538 -4.644 -13.863 1.00 96.94 101 PHE A N 1
ATOM 789 C CA . PHE A 1 101 ? 7.339 -4.799 -12.419 1.00 96.94 101 PHE A CA 1
ATOM 790 C C . PHE A 1 101 ? 8.112 -5.978 -11.806 1.00 96.94 101 PHE A C 1
ATOM 792 O O . PHE A 1 101 ? 8.405 -5.925 -10.618 1.00 96.94 101 PHE A O 1
ATOM 799 N N . GLU A 1 102 ? 8.492 -6.987 -12.596 1.00 97.56 102 GLU A N 1
ATOM 800 C CA . GLU A 1 102 ? 9.322 -8.136 -12.172 1.00 97.56 102 GLU A CA 1
ATOM 801 C C . GLU A 1 102 ? 10.833 -7.885 -12.331 1.00 97.56 102 GLU A C 1
ATOM 803 O O . GLU A 1 102 ? 11.644 -8.789 -12.146 1.00 97.56 102 GLU A O 1
ATOM 808 N N . VAL A 1 103 ? 11.220 -6.657 -12.689 1.00 97.88 103 VAL A N 1
ATOM 809 C CA . VAL A 1 103 ? 12.612 -6.219 -12.836 1.00 97.88 103 VAL A CA 1
ATOM 810 C C . VAL A 1 103 ? 12.889 -5.149 -11.772 1.00 97.88 103 VAL A C 1
ATOM 812 O O . VAL A 1 103 ? 12.060 -4.239 -11.626 1.00 97.88 103 VAL A O 1
ATOM 815 N N . PRO A 1 104 ? 14.005 -5.226 -11.017 1.00 97.69 104 PRO A N 1
ATOM 816 C CA . PRO A 1 104 ? 14.411 -4.159 -10.101 1.00 97.69 104 PRO A CA 1
ATOM 817 C C . PRO A 1 104 ? 14.461 -2.811 -10.823 1.00 97.69 104 PRO A C 1
ATOM 819 O O . PRO A 1 104 ? 14.856 -2.745 -11.988 1.00 97.69 104 PRO A O 1
ATOM 822 N N . PHE A 1 105 ? 14.030 -1.735 -10.164 1.00 96.25 105 PHE A N 1
ATOM 823 C CA . PHE A 1 105 ? 13.879 -0.428 -10.817 1.00 96.25 105 PHE A CA 1
ATOM 824 C C . PHE A 1 105 ? 15.198 0.073 -11.423 1.00 96.25 105 PHE A C 1
ATOM 826 O O . PHE A 1 105 ? 15.225 0.615 -12.528 1.00 96.25 105 PHE A O 1
ATOM 833 N N . GLU A 1 106 ? 16.295 -0.187 -10.724 1.00 96.62 106 GLU A N 1
ATOM 834 C CA . GLU A 1 106 ? 17.663 0.177 -11.079 1.00 96.62 106 GLU A CA 1
ATOM 835 C C . GLU A 1 106 ? 18.103 -0.464 -12.408 1.00 96.62 106 GLU A C 1
ATOM 837 O O . GLU A 1 106 ? 18.923 0.096 -13.135 1.00 96.62 106 GLU A O 1
ATOM 842 N N . GLU A 1 107 ? 17.508 -1.601 -12.774 1.00 97.56 107 GLU A N 1
ATOM 843 C CA . GLU A 1 107 ? 17.828 -2.365 -13.983 1.00 97.56 107 GLU A CA 1
ATOM 844 C C . GLU A 1 107 ? 16.913 -2.034 -15.173 1.00 97.56 107 GLU A C 1
ATOM 846 O O . GLU A 1 107 ? 17.155 -2.499 -16.291 1.00 97.56 107 GLU A O 1
ATOM 851 N N . HIS A 1 108 ? 15.870 -1.212 -14.987 1.00 96.12 108 HIS A N 1
ATOM 852 C CA . HIS A 1 108 ? 14.866 -0.938 -16.029 1.00 96.12 108 HIS A CA 1
ATOM 853 C C . HIS A 1 108 ? 15.486 -0.434 -17.331 1.00 96.12 108 HIS A C 1
ATOM 855 O O . HIS A 1 108 ? 15.090 -0.866 -18.415 1.00 96.12 108 HIS A O 1
ATOM 861 N N . ARG A 1 109 ? 16.477 0.459 -17.235 1.00 95.00 109 ARG A N 1
ATOM 862 C CA . ARG A 1 109 ? 17.147 1.045 -18.403 1.00 95.00 109 ARG A CA 1
ATOM 863 C C . ARG A 1 109 ? 17.842 -0.020 -19.250 1.00 95.00 109 ARG A C 1
ATOM 865 O O . ARG A 1 109 ? 17.620 -0.073 -20.461 1.00 95.00 109 ARG A O 1
ATOM 872 N N . GLU A 1 110 ? 18.657 -0.862 -18.623 1.00 96.50 110 GLU A N 1
ATOM 873 C CA . GLU A 1 110 ? 19.414 -1.897 -19.330 1.00 96.50 110 GLU A CA 1
ATOM 874 C C . GLU A 1 110 ? 18.495 -3.005 -19.846 1.00 96.50 110 GLU A C 1
ATOM 876 O O . GLU A 1 110 ? 18.649 -3.458 -20.981 1.00 96.50 110 GLU A O 1
ATOM 881 N N . PHE A 1 111 ? 17.465 -3.369 -19.081 1.00 96.06 111 PHE A N 1
ATOM 882 C CA . PHE A 1 111 ? 16.476 -4.354 -19.506 1.00 96.06 111 PHE A CA 1
ATOM 883 C C . PHE A 1 111 ? 15.713 -3.913 -20.766 1.00 96.06 111 PHE A C 1
ATOM 885 O O . PHE A 1 111 ? 15.557 -4.691 -21.712 1.00 96.06 111 PHE A O 1
ATOM 892 N N . VAL A 1 112 ? 15.278 -2.649 -20.826 1.00 94.69 112 VAL A N 1
ATOM 893 C CA . VAL A 1 112 ? 14.620 -2.084 -22.017 1.00 94.69 112 VAL A CA 1
ATOM 894 C C . VAL A 1 112 ? 15.584 -2.015 -23.204 1.00 94.69 112 VAL A C 1
ATOM 896 O O . VAL A 1 112 ? 15.195 -2.345 -24.325 1.00 94.69 112 VAL A O 1
ATOM 899 N N . LYS A 1 113 ? 16.844 -1.626 -22.973 1.00 95.06 113 LYS A N 1
ATOM 900 C CA . LYS A 1 113 ? 17.879 -1.586 -24.016 1.00 95.06 113 LYS A CA 1
ATOM 901 C C . LYS A 1 113 ? 18.117 -2.972 -24.621 1.00 95.06 113 LYS A C 1
ATOM 903 O O . LYS A 1 113 ? 18.118 -3.094 -25.843 1.00 95.06 113 LYS A O 1
ATOM 908 N N . LYS A 1 114 ? 18.250 -4.007 -23.785 1.00 93.69 114 LYS A N 1
ATOM 909 C CA . LYS A 1 114 ? 18.426 -5.399 -24.221 1.00 93.69 114 LYS A CA 1
ATOM 910 C C . LYS A 1 114 ? 17.236 -5.886 -25.053 1.00 93.69 114 LYS A C 1
ATOM 912 O O . LYS A 1 114 ? 17.423 -6.307 -26.186 1.00 93.69 114 LYS A O 1
ATOM 917 N N . ARG A 1 115 ? 16.005 -5.688 -24.560 1.00 90.81 115 ARG A N 1
ATOM 918 C CA . ARG A 1 115 ? 14.765 -6.034 -25.286 1.00 90.81 115 ARG A CA 1
ATOM 919 C C . ARG A 1 115 ? 14.657 -5.419 -26.681 1.00 90.81 115 ARG A C 1
ATOM 921 O O . ARG A 1 115 ? 13.984 -5.988 -27.533 1.00 90.81 115 ARG A O 1
ATOM 928 N N . ARG A 1 116 ? 15.234 -4.234 -26.896 1.00 90.25 116 ARG A N 1
ATOM 929 C CA . ARG A 1 116 ? 15.225 -3.567 -28.203 1.00 90.25 116 ARG A CA 1
ATOM 930 C C . ARG A 1 116 ? 16.234 -4.176 -29.173 1.00 90.25 116 ARG A C 1
ATOM 932 O O . ARG A 1 116 ? 15.964 -4.168 -30.360 1.00 90.25 116 ARG A O 1
ATOM 939 N N . ASN A 1 117 ? 17.370 -4.656 -28.673 1.00 88.38 117 ASN A N 1
ATOM 940 C CA . ASN A 1 117 ? 18.403 -5.279 -29.499 1.00 88.38 117 ASN A CA 1
ATOM 941 C C . ASN A 1 117 ? 18.052 -6.726 -29.884 1.00 88.38 117 ASN A C 1
ATOM 943 O O . ASN A 1 117 ? 18.543 -7.209 -30.894 1.00 88.38 117 ASN A O 1
ATOM 947 N N . ASP A 1 118 ? 17.215 -7.396 -29.085 1.00 85.00 118 ASP A N 1
ATOM 948 C CA . ASP A 1 118 ? 16.742 -8.767 -29.335 1.00 85.00 118 ASP A CA 1
ATOM 949 C C . ASP A 1 118 ? 15.548 -8.833 -30.324 1.00 85.00 118 ASP A C 1
ATOM 951 O O . ASP A 1 118 ? 15.034 -9.919 -30.591 1.00 85.00 118 ASP A O 1
ATOM 955 N N . ARG A 1 119 ? 15.065 -7.684 -30.821 1.00 71.88 119 ARG A N 1
ATOM 956 C CA . ARG A 1 119 ? 13.985 -7.557 -31.818 1.00 71.88 119 ARG A CA 1
ATOM 957 C C . ARG A 1 119 ? 14.553 -7.233 -33.189 1.00 71.88 119 ARG A C 1
ATOM 959 O O . ARG A 1 119 ? 13.980 -7.753 -34.167 1.00 71.88 119 ARG A O 1
#

Secondary structure (DSSP, 8-state):
-HHHHHHHHHTT-S-EEEESTTGGGG---HHHHHTTSEEEESSHHHHHHHHHHHPPTT--------TTT-THHHHHHHHS------S-----S-HHHH--TTS-GGGHHHHHHHHHHT-

Foldseek 3Di:
DLLVVLVVCLVPDQADEDEADCLVVNPDDVVCVVVRNYHYYHFLVVVLVVCVPDPDPPDDDDDDDQQQQQNVLSVVVVVDQFQDGDRGPVDRDHPVVVVCRNPHPVCSVVVVVVVVVVD

Radius of gyration: 16.47 Å; chains: 1; bounding box: 36×31×52 Å

pLDDT: mean 94.45, std 3.94, range [71.88, 98.19]